Protein AF-A0A1G9B0V2-F1 (afdb_monomer)

Mean predicted aligned error: 4.68 Å

Organism: NCBI:txid426701

Sequence (54 aa):
MNSTEIYQTKRNIFTYADKLTKGLPKPRKKFYSDILFGMSKSQSTLLSNIARSL

Secondary structure (DSSP, 8-state):
--HHHHHHHHHHHHHHHHHHTTT--HHHHHHHHHHHHHHHHTT-THHHHHHHH-

Solvent-accessible surface area (backbone atoms only — not comparable to full-atom values): 3195 Å² total; per-residue (Å²): 133,55,75,66,54,53,52,50,52,52,52,50,52,53,54,49,39,52,64,76,34,62,94,52,59,68,71,57,40,48,52,54,41,52,50,54,50,51,38,60,75,66,69,48,61,61,62,64,50,54,64,70,75,109

Structure (mmCIF, N/CA/C/O backbone):
data_AF-A0A1G9B0V2-F1
#
_entry.id   AF-A0A1G9B0V2-F1
#
loop_
_atom_site.group_PDB
_atom_site.id
_atom_site.type_symbol
_atom_site.label_atom_id
_atom_site.label_alt_id
_atom_site.label_comp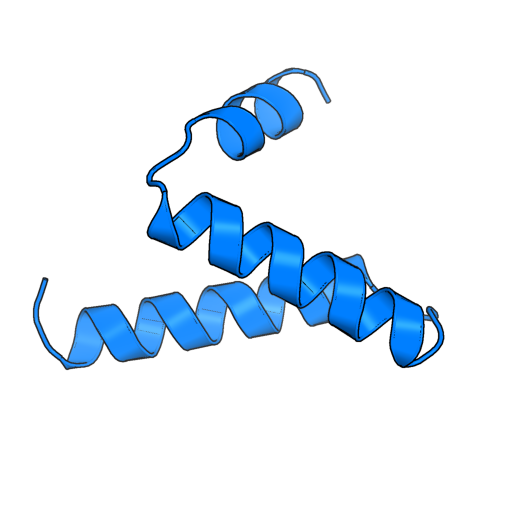_id
_atom_site.label_asym_id
_atom_site.label_entity_id
_atom_site.label_seq_id
_atom_site.pdbx_PDB_ins_code
_atom_site.Cartn_x
_atom_site.Cartn_y
_atom_site.Cartn_z
_atom_site.occupancy
_atom_site.B_iso_or_equiv
_atom_site.auth_seq_id
_atom_site.auth_comp_id
_atom_site.auth_asym_id
_atom_site.auth_atom_id
_atom_site.pdbx_PDB_model_num
ATOM 1 N N . MET A 1 1 ? 16.683 1.477 -11.884 1.00 69.56 1 MET A N 1
ATOM 2 C CA . MET A 1 1 ? 16.354 1.520 -10.449 1.00 69.56 1 MET A CA 1
ATOM 3 C C . MET A 1 1 ? 17.458 0.797 -9.701 1.00 69.56 1 MET A C 1
ATOM 5 O O . MET A 1 1 ? 17.716 -0.362 -10.008 1.00 69.56 1 MET A O 1
ATOM 9 N N . ASN A 1 2 ? 18.183 1.488 -8.831 1.00 89.00 2 ASN A N 1
ATOM 10 C CA . ASN A 1 2 ? 19.268 0.899 -8.049 1.00 89.00 2 ASN A CA 1
ATOM 11 C C . ASN A 1 2 ? 18.712 0.083 -6.859 1.00 89.00 2 ASN A C 1
ATOM 13 O O . ASN A 1 2 ? 17.523 0.143 -6.538 1.00 89.00 2 ASN A O 1
ATOM 17 N N . SER A 1 3 ? 19.567 -0.710 -6.209 1.00 88.56 3 SER A N 1
ATOM 18 C CA . SER A 1 3 ? 19.172 -1.572 -5.078 1.00 88.56 3 SER A CA 1
ATOM 19 C C . SER A 1 3 ? 18.503 -0.785 -3.937 1.00 88.56 3 SER A C 1
ATOM 21 O O . SER A 1 3 ? 17.497 -1.222 -3.370 1.00 88.56 3 SER A O 1
ATOM 23 N N . THR A 1 4 ? 19.007 0.417 -3.655 1.00 93.69 4 THR A N 1
ATOM 24 C CA . THR A 1 4 ? 18.486 1.312 -2.615 1.00 93.69 4 THR A CA 1
ATOM 25 C C . THR A 1 4 ? 17.071 1.787 -2.934 1.00 93.69 4 THR A C 1
ATOM 27 O O . THR A 1 4 ? 16.194 1.720 -2.075 1.00 93.69 4 THR A O 1
ATOM 30 N N . GLU A 1 5 ? 16.817 2.202 -4.172 1.00 89.69 5 GLU A N 1
ATOM 31 C CA . GLU A 1 5 ? 15.495 2.616 -4.647 1.00 89.69 5 GLU A CA 1
ATOM 32 C C . GLU A 1 5 ? 14.495 1.461 -4.552 1.00 89.69 5 GLU A C 1
ATOM 34 O O . GLU A 1 5 ? 13.393 1.644 -4.045 1.00 89.69 5 GLU A O 1
ATOM 39 N N . ILE A 1 6 ? 14.888 0.244 -4.944 1.00 88.12 6 ILE A N 1
ATOM 40 C CA . ILE A 1 6 ? 14.031 -0.948 -4.827 1.00 88.12 6 ILE A CA 1
ATOM 41 C C . ILE A 1 6 ? 13.643 -1.206 -3.369 1.00 88.12 6 ILE A C 1
ATOM 43 O O . ILE A 1 6 ? 12.473 -1.467 -3.072 1.00 88.12 6 ILE A O 1
ATOM 47 N N . TYR A 1 7 ? 14.606 -1.127 -2.451 1.00 90.69 7 TYR A N 1
ATOM 48 C CA . TYR A 1 7 ? 14.346 -1.309 -1.02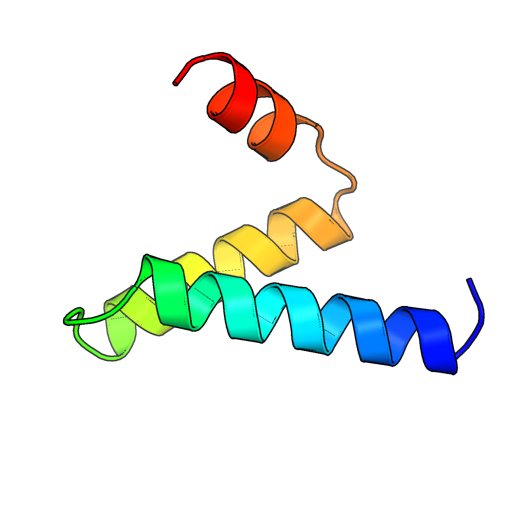7 1.00 90.69 7 TYR A CA 1
ATOM 49 C C . TYR A 1 7 ? 13.408 -0.228 -0.475 1.00 90.69 7 TYR A C 1
ATOM 51 O O . TYR A 1 7 ? 12.431 -0.544 0.213 1.00 90.69 7 TYR A O 1
ATOM 59 N N . GLN A 1 8 ? 13.667 1.038 -0.810 1.00 91.50 8 GLN A N 1
ATOM 60 C CA . GLN A 1 8 ? 12.843 2.165 -0.378 1.00 91.50 8 GLN A CA 1
ATOM 61 C C . GLN A 1 8 ? 11.412 2.048 -0.910 1.00 91.50 8 GLN A C 1
ATOM 63 O O . GLN A 1 8 ? 10.464 2.165 -0.134 1.00 91.50 8 GLN A O 1
ATOM 68 N N . THR A 1 9 ? 11.232 1.721 -2.191 1.00 88.38 9 THR A N 1
ATOM 69 C CA . THR A 1 9 ? 9.906 1.506 -2.784 1.00 88.38 9 THR A CA 1
ATOM 70 C C . THR A 1 9 ? 9.152 0.385 -2.075 1.00 88.38 9 THR A C 1
ATOM 72 O O . THR A 1 9 ? 7.999 0.580 -1.690 1.00 88.38 9 THR A O 1
ATOM 75 N N . LYS A 1 10 ? 9.795 -0.764 -1.817 1.00 88.06 10 LYS A N 1
ATOM 76 C CA . LYS A 1 10 ? 9.165 -1.863 -1.064 1.00 88.06 10 LYS A CA 1
ATOM 77 C C . LYS A 1 10 ? 8.725 -1.418 0.331 1.00 88.06 10 LYS A C 1
ATOM 79 O O . LYS A 1 10 ? 7.593 -1.688 0.728 1.00 88.06 10 LYS A O 1
ATOM 84 N N . ARG A 1 11 ? 9.588 -0.713 1.070 1.00 92.12 11 ARG A N 1
ATOM 85 C CA . ARG A 1 11 ? 9.266 -0.192 2.408 1.00 92.12 11 ARG A CA 1
ATOM 86 C C . ARG A 1 11 ? 8.094 0.792 2.371 1.00 92.12 11 ARG A C 1
ATOM 88 O O . ARG A 1 11 ? 7.225 0.725 3.241 1.00 92.12 11 ARG A O 1
ATOM 95 N N . ASN A 1 12 ? 8.043 1.661 1.367 1.00 90.69 12 ASN A N 1
ATOM 96 C CA . ASN A 1 12 ? 6.960 2.628 1.203 1.00 90.69 12 ASN A CA 1
ATOM 97 C C . ASN A 1 12 ? 5.621 1.929 0.930 1.00 90.69 12 ASN A C 1
ATOM 99 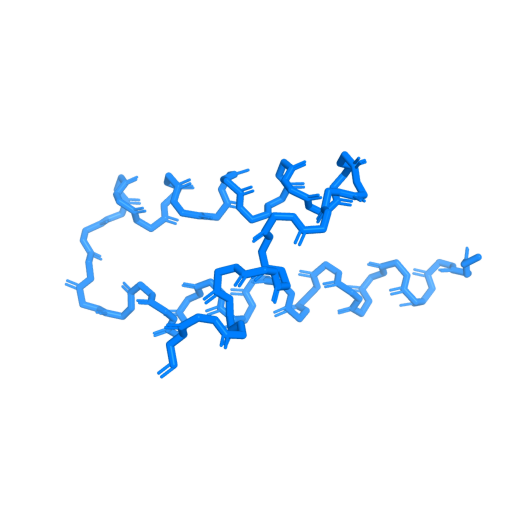O O . ASN A 1 12 ? 4.625 2.276 1.562 1.00 90.69 12 ASN A O 1
ATOM 103 N N . ILE A 1 13 ? 5.609 0.896 0.079 1.00 88.62 13 ILE A N 1
ATOM 104 C CA . ILE A 1 13 ? 4.409 0.087 -0.195 1.00 88.62 13 ILE A CA 1
ATOM 105 C C . ILE A 1 13 ? 3.901 -0.583 1.085 1.00 88.62 13 ILE A C 1
ATOM 107 O O . ILE A 1 13 ? 2.719 -0.465 1.402 1.00 88.62 13 ILE A O 1
ATOM 111 N N . PHE A 1 14 ? 4.778 -1.228 1.861 1.00 90.06 14 PHE A N 1
ATOM 112 C CA . PHE A 1 14 ? 4.381 -1.858 3.127 1.00 90.06 14 PHE A CA 1
ATOM 113 C C . PHE A 1 14 ? 3.845 -0.848 4.145 1.00 90.06 14 PHE A C 1
ATOM 115 O O . PHE A 1 14 ? 2.827 -1.094 4.788 1.00 90.06 14 PHE A O 1
ATOM 122 N N . THR A 1 15 ? 4.504 0.303 4.270 1.00 92.81 15 THR A N 1
ATOM 123 C CA . THR A 1 15 ? 4.086 1.362 5.199 1.00 92.81 15 THR A CA 1
ATOM 124 C C . THR A 1 15 ? 2.721 1.929 4.813 1.00 92.81 15 THR A C 1
ATOM 126 O O . THR A 1 15 ? 1.879 2.171 5.676 1.00 92.81 15 THR A O 1
ATOM 129 N N . TYR A 1 16 ? 2.482 2.126 3.516 1.00 90.06 16 TYR A N 1
ATOM 130 C CA . TYR A 1 16 ? 1.186 2.555 3.002 1.00 90.06 16 TYR A CA 1
ATOM 131 C C . TYR A 1 16 ? 0.101 1.497 3.246 1.00 90.06 16 TYR A C 1
ATOM 133 O O . TYR A 1 16 ? -0.966 1.829 3.759 1.00 90.06 16 TYR A O 1
ATOM 141 N N . ALA A 1 17 ? 0.389 0.224 2.960 1.00 90.94 17 ALA A N 1
ATOM 142 C CA . ALA A 1 17 ? -0.540 -0.882 3.177 1.00 90.94 17 ALA A CA 1
ATOM 143 C C . ALA A 1 17 ? -0.953 -1.024 4.654 1.00 90.94 17 ALA A C 1
ATOM 145 O O . ALA A 1 17 ? -2.133 -1.230 4.942 1.00 90.94 17 ALA A O 1
ATOM 146 N N . ASP A 1 18 ? -0.025 -0.877 5.606 1.00 91.69 18 ASP A N 1
ATOM 147 C CA . ASP A 1 18 ? -0.361 -0.958 7.035 1.00 91.69 18 ASP A CA 1
ATOM 148 C C . ASP A 1 18 ? -1.227 0.224 7.498 1.00 91.69 18 ASP A C 1
ATOM 150 O O . ASP A 1 18 ? -2.193 0.025 8.237 1.00 91.69 18 ASP A O 1
ATOM 154 N N . LYS A 1 19 ? -0.961 1.438 6.990 1.00 93.38 19 LYS A N 1
ATOM 155 C CA . LYS A 1 19 ? -1.821 2.608 7.235 1.00 93.38 19 LYS A CA 1
ATOM 156 C C . LYS A 1 19 ? -3.229 2.405 6.672 1.00 93.38 19 LYS A C 1
ATOM 158 O O . LYS A 1 19 ? -4.199 2.645 7.385 1.00 93.38 19 LYS A O 1
ATOM 163 N N . LEU A 1 20 ? -3.335 1.933 5.427 1.00 90.31 20 LEU A N 1
ATOM 164 C CA . LEU A 1 20 ? -4.606 1.684 4.736 1.00 90.31 20 LEU A CA 1
ATOM 165 C C . LEU A 1 20 ? -5.451 0.619 5.445 1.00 90.31 20 LEU A C 1
ATOM 167 O O . LEU A 1 20 ? -6.674 0.697 5.471 1.00 90.31 20 LEU A O 1
ATOM 171 N N . THR A 1 21 ? -4.798 -0.385 6.026 1.00 94.12 21 THR A N 1
ATOM 172 C CA . THR A 1 21 ? -5.461 -1.549 6.628 1.00 94.12 21 THR A CA 1
ATOM 173 C C . THR A 1 21 ? -5.509 -1.500 8.153 1.00 94.12 21 THR A C 1
ATOM 175 O O . THR A 1 21 ? -5.746 -2.521 8.811 1.00 94.12 21 THR A O 1
ATOM 178 N N . LYS A 1 22 ? -5.282 -0.325 8.748 1.00 95.62 22 LYS A N 1
ATOM 179 C CA . LYS A 1 22 ? -5.328 -0.138 10.199 1.00 95.62 22 LYS A CA 1
ATOM 180 C C . LYS A 1 22 ? -6.691 -0.583 10.748 1.00 95.62 22 LYS A C 1
ATOM 182 O O . LYS A 1 22 ? -7.734 -0.2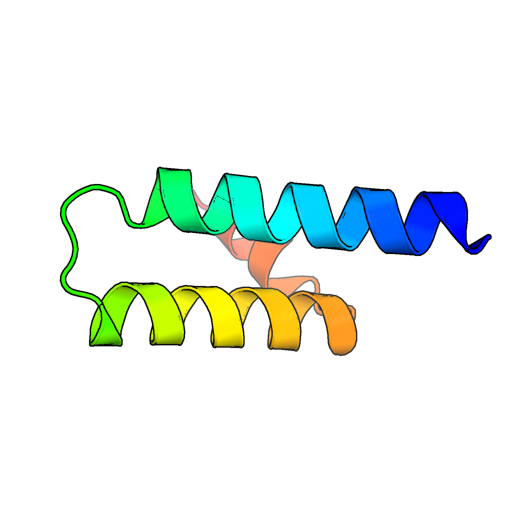21 10.220 1.00 95.62 22 LYS A O 1
ATOM 187 N N . GLY A 1 23 ? -6.672 -1.403 11.800 1.00 95.19 23 GLY A N 1
ATOM 188 C CA . GLY A 1 23 ? -7.882 -1.977 12.407 1.00 95.19 23 GLY A CA 1
ATOM 189 C C . GLY A 1 23 ? -8.438 -3.226 11.711 1.00 95.19 23 GLY A C 1
ATOM 190 O O . GLY A 1 23 ? -9.336 -3.863 12.252 1.00 95.19 23 GLY A O 1
ATOM 191 N N . LEU A 1 24 ? -7.896 -3.633 10.556 1.00 96.00 24 LEU A N 1
ATOM 192 C CA . LEU A 1 24 ? -8.313 -4.866 9.888 1.00 96.00 24 LEU A CA 1
ATOM 193 C C . LEU A 1 24 ? -7.603 -6.107 10.459 1.00 96.00 24 LEU A C 1
ATOM 195 O O . LEU A 1 24 ? -6.433 -6.034 10.854 1.00 96.00 24 LEU A O 1
ATOM 199 N N . PRO A 1 25 ? -8.264 -7.280 10.440 1.00 96.25 25 PRO A N 1
ATOM 200 C CA . PRO A 1 25 ? -7.644 -8.538 10.833 1.00 96.25 25 PRO A CA 1
ATOM 201 C C . PRO A 1 25 ? -6.532 -8.945 9.854 1.00 96.25 25 PRO A C 1
ATOM 203 O O . PRO A 1 25 ? -6.553 -8.601 8.668 1.00 96.25 25 PRO A O 1
ATOM 206 N N . LYS A 1 26 ? -5.569 -9.736 10.341 1.00 94.12 26 LYS A N 1
ATOM 207 C CA . LYS A 1 26 ? -4.362 -10.150 9.600 1.00 94.12 26 LYS A CA 1
ATOM 208 C C . LYS A 1 26 ? -4.630 -10.692 8.182 1.00 94.12 26 LYS A C 1
ATOM 210 O O . LYS A 1 26 ? -3.899 -10.284 7.278 1.00 94.12 26 LYS A O 1
ATOM 215 N N . PRO A 1 27 ? -5.659 -11.531 7.929 1.00 95.38 27 PRO A N 1
ATOM 216 C CA . PRO A 1 27 ? -5.953 -12.001 6.574 1.00 95.38 27 PRO A CA 1
ATOM 217 C C . PRO A 1 27 ? -6.287 -10.861 5.606 1.00 95.38 27 PRO A C 1
ATOM 219 O O . PRO A 1 27 ? -5.804 -10.852 4.477 1.00 95.38 27 PRO A O 1
ATOM 222 N N . ARG A 1 28 ? -7.044 -9.854 6.063 1.00 94.56 28 ARG A N 1
ATOM 223 C CA . ARG A 1 28 ? -7.381 -8.679 5.248 1.00 94.56 28 ARG A CA 1
ATOM 224 C C . ARG A 1 28 ? -6.156 -7.806 5.002 1.00 94.56 28 ARG A C 1
ATOM 226 O O . ARG A 1 28 ? -5.923 -7.420 3.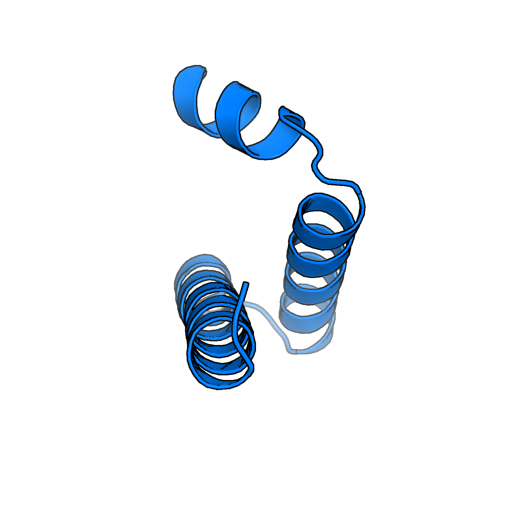865 1.00 94.56 28 ARG A O 1
ATOM 233 N N . LYS A 1 29 ? -5.325 -7.565 6.024 1.00 94.81 29 LYS A N 1
ATOM 234 C CA . LYS A 1 29 ? -4.053 -6.838 5.850 1.00 94.81 29 LYS A CA 1
ATOM 235 C C . LYS A 1 29 ? -3.166 -7.475 4.774 1.00 94.81 29 LYS A C 1
ATOM 237 O O . LYS A 1 29 ? -2.626 -6.773 3.917 1.00 94.81 29 LYS A O 1
ATOM 242 N N . LYS A 1 30 ? -3.052 -8.810 4.802 1.00 92.31 30 LYS A N 1
ATOM 243 C CA . LYS A 1 30 ? -2.285 -9.582 3.816 1.00 92.31 30 LYS A CA 1
ATOM 244 C C . LYS A 1 30 ? -2.864 -9.422 2.412 1.00 92.31 30 LYS A C 1
ATOM 246 O O . LYS A 1 30 ? -2.121 -9.078 1.504 1.00 92.31 30 LYS A O 1
ATOM 251 N N . PHE A 1 31 ? -4.180 -9.571 2.264 1.00 93.75 31 PHE A N 1
ATOM 252 C CA . PHE A 1 31 ? -4.857 -9.411 0.978 1.00 93.75 31 PHE A CA 1
ATOM 253 C C . PHE A 1 31 ? -4.547 -8.060 0.311 1.00 93.75 31 PHE A C 1
ATOM 255 O O . PHE A 1 31 ? -4.089 -8.029 -0.826 1.00 93.75 31 PHE A O 1
ATOM 262 N N . TYR A 1 32 ? -4.715 -6.942 1.025 1.00 91.94 32 TYR A N 1
ATOM 263 C CA . TYR A 1 32 ? -4.410 -5.620 0.460 1.00 91.94 32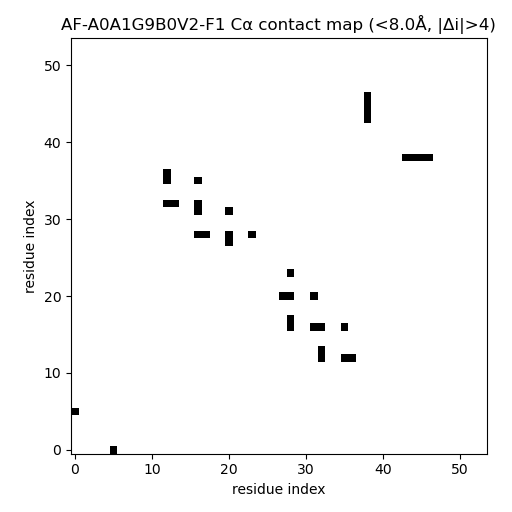 TYR A CA 1
ATOM 264 C C . TYR A 1 32 ? -2.919 -5.432 0.155 1.00 91.94 32 TYR A C 1
ATOM 266 O O . TYR A 1 32 ? -2.576 -4.807 -0.846 1.00 91.94 32 TYR A O 1
ATOM 274 N N . SER A 1 33 ? -2.030 -5.988 0.983 1.00 90.88 33 SER A N 1
ATOM 275 C CA . SER A 1 33 ? -0.584 -5.949 0.727 1.00 90.88 33 SER A CA 1
ATOM 276 C C . SER A 1 33 ? -0.223 -6.693 -0.562 1.00 90.88 33 SER A C 1
ATOM 278 O O . SER A 1 33 ? 0.522 -6.158 -1.380 1.00 90.88 33 SER A O 1
ATOM 280 N N . ASP A 1 34 ? -0.795 -7.881 -0.776 1.00 91.12 34 ASP A N 1
ATOM 281 C CA . ASP A 1 34 ? -0.574 -8.697 -1.975 1.00 91.12 34 ASP A CA 1
ATOM 282 C C . ASP A 1 34 ? -1.105 -7.992 -3.236 1.00 91.12 34 ASP A C 1
ATOM 284 O O . ASP A 1 34 ? -0.426 -7.969 -4.264 1.00 91.12 34 ASP A O 1
ATOM 288 N N . ILE A 1 35 ? -2.270 -7.337 -3.145 1.00 90.06 35 ILE A N 1
ATOM 289 C CA . ILE A 1 35 ? -2.837 -6.519 -4.229 1.00 90.06 35 ILE A CA 1
ATOM 290 C C . ILE A 1 35 ? -1.901 -5.357 -4.587 1.00 90.06 35 ILE A C 1
ATOM 292 O O . ILE A 1 35 ? -1.553 -5.187 -5.756 1.00 90.06 35 ILE A O 1
ATOM 296 N N . LEU A 1 36 ? -1.454 -4.576 -3.597 1.00 88.69 36 LEU A N 1
ATOM 297 C CA . LEU A 1 36 ? -0.566 -3.430 -3.820 1.00 88.69 36 LEU A CA 1
ATOM 298 C C . LEU A 1 36 ? 0.779 -3.861 -4.422 1.00 88.69 36 LEU A C 1
ATOM 300 O O . LEU A 1 36 ? 1.286 -3.217 -5.343 1.00 88.69 36 LEU A O 1
ATOM 304 N N . PHE A 1 37 ? 1.335 -4.983 -3.957 1.00 86.94 37 PHE A N 1
ATOM 305 C CA . PHE A 1 37 ? 2.539 -5.570 -4.544 1.00 86.94 37 PHE A CA 1
ATOM 306 C C . PHE A 1 37 ? 2.317 -6.046 -5.980 1.00 86.94 37 PHE A C 1
ATOM 308 O O . PHE A 1 37 ? 3.157 -5.786 -6.842 1.00 86.94 37 PHE A O 1
ATOM 315 N N . GLY A 1 38 ? 1.195 -6.713 -6.259 1.00 87.12 38 GLY A N 1
ATOM 316 C CA . GLY A 1 38 ? 0.832 -7.159 -7.604 1.00 87.12 38 GLY A CA 1
ATOM 317 C C . GLY A 1 38 ? 0.662 -5.992 -8.578 1.00 87.12 38 GLY A C 1
ATOM 318 O O . GLY A 1 38 ? 1.191 -6.029 -9.691 1.00 87.12 38 GLY A O 1
ATOM 319 N N . MET A 1 39 ? 0.007 -4.914 -8.145 1.00 86.00 39 MET A N 1
ATOM 320 C CA . MET A 1 39 ? -0.144 -3.678 -8.922 1.00 86.00 39 MET A CA 1
ATOM 321 C C . MET A 1 39 ? 1.208 -3.012 -9.200 1.00 86.00 39 MET A C 1
ATOM 323 O O . MET A 1 39 ? 1.490 -2.646 -10.338 1.00 86.00 39 MET A O 1
ATOM 327 N N . SER A 1 40 ? 2.080 -2.919 -8.191 1.00 83.62 40 SER A N 1
ATOM 328 C CA . SER A 1 40 ? 3.426 -2.361 -8.361 1.00 83.62 40 SER A CA 1
ATOM 329 C C . SER A 1 40 ? 4.286 -3.203 -9.310 1.00 83.62 40 SER A C 1
ATOM 331 O O . SER A 1 40 ? 4.926 -2.654 -10.205 1.00 83.62 40 SER A O 1
ATOM 333 N N . LYS A 1 41 ? 4.266 -4.537 -9.170 1.00 84.31 41 LYS A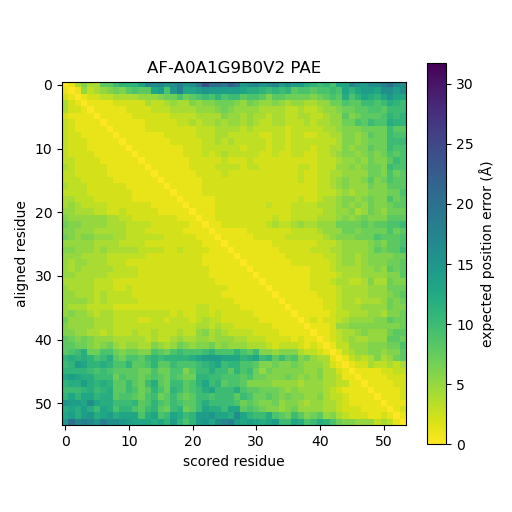 N 1
ATOM 334 C CA . LYS A 1 41 ? 5.027 -5.458 -10.030 1.00 84.31 41 LYS A CA 1
ATOM 335 C C . LYS A 1 41 ? 4.541 -5.438 -11.479 1.00 84.31 41 LYS A C 1
ATOM 337 O O . LYS A 1 41 ? 5.357 -5.534 -12.388 1.00 84.31 41 LYS A O 1
ATOM 342 N N . SER A 1 42 ? 3.232 -5.327 -11.690 1.00 86.56 42 SER A N 1
ATOM 343 C CA . SER A 1 42 ? 2.632 -5.253 -13.028 1.00 86.56 42 SER A CA 1
ATOM 344 C C . SER A 1 42 ? 2.780 -3.880 -13.691 1.00 86.56 42 SER A C 1
ATOM 346 O O . SER A 1 42 ? 2.368 -3.736 -14.836 1.00 86.56 42 SER A O 1
ATOM 348 N N . GLN A 1 43 ? 3.344 -2.882 -12.992 1.00 80.69 43 GLN A N 1
ATOM 349 C CA . GLN A 1 43 ? 3.393 -1.480 -13.433 1.00 80.69 43 GLN A CA 1
ATOM 350 C C . GLN A 1 43 ? 2.006 -0.937 -13.825 1.00 80.69 43 GLN A C 1
ATOM 352 O O . GLN A 1 43 ? 1.872 -0.074 -14.690 1.00 80.69 43 GLN A O 1
ATOM 357 N N . SER A 1 44 ? 0.953 -1.455 -13.186 1.00 79.00 44 SER A N 1
ATOM 358 C CA . SER A 1 44 ? -0.420 -1.105 -13.524 1.00 79.00 44 SER A CA 1
ATOM 359 C C . SER A 1 44 ? -0.762 0.305 -13.047 1.00 79.00 44 SER A C 1
ATOM 361 O O . SER A 1 44 ? -0.598 0.643 -11.873 1.00 79.00 44 SER A O 1
ATOM 363 N N . THR A 1 45 ? -1.329 1.117 -13.940 1.00 80.75 45 THR A N 1
ATOM 364 C CA . THR A 1 45 ? -1.846 2.455 -13.614 1.00 80.75 45 THR A CA 1
ATOM 365 C C . THR A 1 45 ? -3.180 2.408 -12.870 1.00 80.75 45 THR A C 1
ATOM 367 O O . THR A 1 45 ? -3.721 3.457 -12.525 1.00 80.75 45 THR A O 1
ATOM 370 N N . LEU A 1 46 ? -3.734 1.214 -12.623 1.00 79.12 46 LEU A N 1
ATOM 371 C CA . LEU A 1 46 ? -5.036 1.037 -11.984 1.00 79.12 46 LEU A CA 1
ATOM 372 C C . LEU A 1 46 ? -5.094 1.717 -10.613 1.00 79.12 46 LEU A C 1
ATOM 374 O O . LEU A 1 46 ? -6.065 2.408 -10.328 1.00 79.12 46 LEU A O 1
ATOM 378 N N . LEU A 1 47 ? -4.040 1.592 -9.799 1.00 72.38 47 LEU A N 1
ATOM 379 C CA . LEU A 1 47 ? -3.982 2.255 -8.495 1.00 72.38 47 LEU A CA 1
ATOM 380 C C . LEU A 1 47 ? -4.027 3.782 -8.639 1.00 72.38 47 LEU A C 1
ATOM 382 O O . LEU A 1 47 ? -4.780 4.442 -7.931 1.00 72.38 47 LEU A O 1
ATOM 386 N N . SER A 1 48 ? -3.275 4.335 -9.593 1.00 77.69 48 SER A N 1
ATOM 387 C CA . SER A 1 48 ? -3.283 5.772 -9.888 1.00 77.69 48 SER A CA 1
ATOM 388 C C . SER A 1 48 ? -4.639 6.248 -10.413 1.00 77.69 48 SER A C 1
ATOM 390 O O . SER A 1 48 ? -5.041 7.375 -10.143 1.00 77.69 48 SER A O 1
ATOM 392 N N . ASN A 1 49 ? -5.354 5.400 -11.154 1.00 82.69 49 ASN A N 1
ATOM 393 C CA . ASN A 1 49 ? -6.690 5.705 -11.658 1.00 82.69 49 ASN A CA 1
ATOM 394 C C . ASN A 1 49 ? -7.735 5.687 -10.540 1.00 82.69 49 ASN A C 1
ATOM 396 O O . ASN A 1 49 ? -8.510 6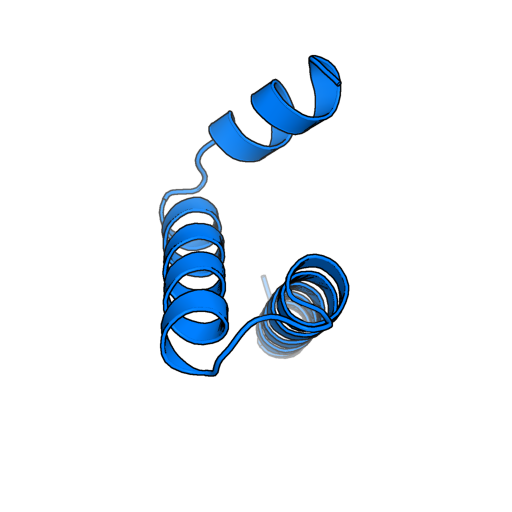.633 -10.446 1.00 82.69 49 ASN A O 1
ATOM 400 N N . ILE A 1 50 ? -7.702 4.682 -9.659 1.00 77.19 50 ILE A N 1
ATOM 401 C CA . ILE A 1 50 ? -8.555 4.629 -8.463 1.00 77.19 50 ILE A CA 1
ATOM 402 C C . ILE A 1 50 ? -8.285 5.846 -7.571 1.00 77.19 50 ILE A C 1
ATOM 404 O O . ILE A 1 50 ? -9.220 6.528 -7.169 1.00 77.19 50 ILE A O 1
ATOM 408 N N . ALA A 1 51 ? -7.012 6.164 -7.318 1.00 71.00 51 ALA A N 1
ATOM 409 C CA . ALA A 1 51 ? -6.626 7.311 -6.501 1.00 71.00 51 ALA A CA 1
ATOM 410 C C . ALA A 1 51 ? -7.091 8.657 -7.082 1.00 71.00 51 ALA A C 1
ATOM 412 O O . ALA A 1 51 ? -7.351 9.572 -6.317 1.00 71.00 51 ALA A O 1
ATOM 413 N N . ARG A 1 52 ? -7.197 8.784 -8.413 1.00 79.75 52 ARG A N 1
ATOM 414 C CA . ARG A 1 52 ? -7.715 9.993 -9.077 1.00 79.75 52 ARG A CA 1
ATOM 415 C C . ARG A 1 52 ? -9.243 10.085 -9.054 1.00 79.75 52 ARG A C 1
ATOM 417 O O . ARG A 1 52 ? -9.779 11.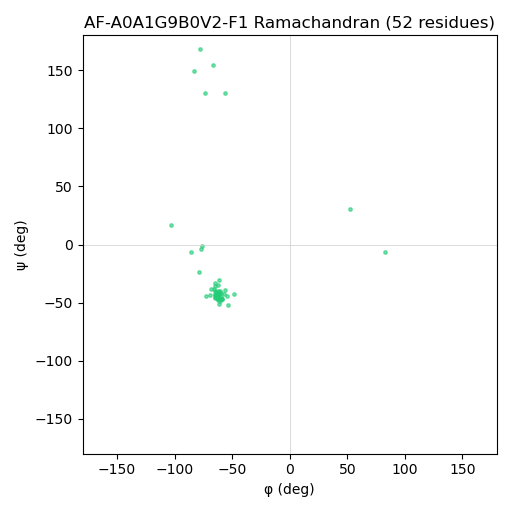170 -9.224 1.00 79.75 52 ARG A O 1
ATOM 424 N N . SER A 1 53 ? -9.932 8.953 -8.926 1.00 80.81 53 SER A N 1
ATOM 425 C CA . SER A 1 53 ? -11.400 8.891 -8.903 1.00 80.81 53 SER A CA 1
ATOM 426 C C . SER A 1 53 ? -12.021 9.107 -7.519 1.00 80.81 53 SER A C 1
ATOM 428 O O . SER A 1 53 ? -13.245 9.150 -7.417 1.00 80.81 53 SER A O 1
ATOM 430 N N . LEU A 1 54 ? -11.189 9.191 -6.478 1.00 68.50 54 LEU A N 1
ATOM 431 C CA . LEU A 1 54 ? -11.563 9.490 -5.094 1.00 68.50 54 LEU A CA 1
ATOM 432 C C . LEU A 1 54 ? -11.289 10.964 -4.792 1.00 68.50 54 LEU A C 1
ATOM 434 O O . LEU A 1 54 ? -12.082 11.542 -4.020 1.00 68.50 54 LEU A O 1
#

Radius of gyration: 11.99 Å; Cα contacts (8 Å, |Δi|>4): 18; chains: 1; bounding box: 31×22×26 Å

Foldseek 3Di:
DDPVVVVVVLVVLLVVLCVVQPPHDPVVSVVSSVVSVVCVVVVPCVVVVVVVVD

pLDDT: mean 87.53, std 6.99, range [68.5, 96.25]